Protein AF-A0A6M0F1A7-F1 (afdb_monomer_lite)

Foldseek 3Di:
DDDDDDPDQDPDPPPDDPQEDEAEAEDQCLVVDDPVVVVVVCVVPPDPPHHYDYHYYYDD

Sequence (60 aa):
VFGHARLGYETIMGGGRPYHFIVRLRSPQPDALDQSLIHTIIQQEKPAFCTYDLYIESLP

Radius of gyration: 15.02 Å; chains: 1; bounding box: 24×34×40 Å

Secondary structure (DSSP, 8-state):
------TTS---TTS--TTEEEEEEEES-GGGS-HHHHHHHHHHHSPTT-EEEEEEEE--

Structure (mmCIF, N/CA/C/O backbone):
data_AF-A0A6M0F1A7-F1
#
_entry.id   AF-A0A6M0F1A7-F1
#
loop_
_atom_site.group_PDB
_atom_site.id
_atom_site.type_symbol
_atom_site.label_atom_id
_atom_site.label_alt_id
_atom_site.label_comp_id
_atom_site.label_asym_id
_atom_site.label_entity_id
_atom_site.label_seq_id
_atom_site.pdbx_PDB_ins_code
_atom_site.Cartn_x
_atom_site.Cartn_y
_atom_site.Cartn_z
_atom_site.occupancy
_atom_site.B_iso_or_equiv
_atom_site.auth_seq_id
_atom_site.auth_comp_id
_atom_site.auth_asym_id
_atom_site.auth_atom_id
_atom_site.pdbx_PDB_model_num
ATOM 1 N N . VAL A 1 1 ? -7.531 -25.405 -10.278 1.00 40.75 1 VAL A N 1
ATOM 2 C CA . VAL A 1 1 ? -7.176 -25.071 -11.680 1.00 40.75 1 VAL A CA 1
ATOM 3 C C . VAL A 1 1 ? -8.255 -24.110 -12.173 1.00 40.75 1 VAL A C 1
ATOM 5 O O . VAL A 1 1 ? -9.391 -24.542 -12.217 1.00 40.75 1 VAL A O 1
ATOM 8 N N . PHE A 1 2 ? -8.083 -22.802 -12.384 1.00 39.03 2 PHE A N 1
ATOM 9 C CA . PHE A 1 2 ? -6.941 -21.893 -12.552 1.00 39.03 2 PHE A CA 1
ATOM 10 C C . PHE A 1 2 ? -7.204 -20.600 -11.748 1.00 39.03 2 PHE A C 1
ATOM 12 O O . PHE A 1 2 ? -8.308 -20.065 -11.804 1.00 39.03 2 PHE A O 1
ATOM 19 N N . GLY A 1 3 ? -6.204 -20.089 -11.025 1.00 43.56 3 GLY A N 1
ATOM 20 C CA . GLY A 1 3 ? -6.220 -18.718 -10.507 1.00 43.56 3 GLY A CA 1
ATOM 21 C C . GLY A 1 3 ? -5.739 -17.774 -11.605 1.00 43.56 3 GLY A C 1
ATOM 22 O O . GLY A 1 3 ? -4.708 -18.040 -12.216 1.00 43.56 3 GLY A O 1
ATOM 23 N N . HIS A 1 4 ? -6.508 -16.724 -11.888 1.00 42.00 4 HIS A N 1
ATOM 24 C CA . HIS A 1 4 ? -6.209 -15.695 -12.886 1.00 42.00 4 HIS A CA 1
ATOM 25 C C . HIS A 1 4 ? -4.803 -15.100 -12.693 1.00 42.00 4 HIS A C 1
ATOM 27 O O . HIS A 1 4 ? -4.618 -14.162 -11.921 1.00 42.00 4 HIS A O 1
ATOM 33 N N . ALA A 1 5 ? -3.821 -15.597 -13.442 1.00 42.22 5 ALA A N 1
ATOM 34 C CA . ALA A 1 5 ? -2.587 -14.870 -13.695 1.00 42.22 5 ALA A CA 1
ATOM 35 C C . ALA A 1 5 ? -2.878 -13.853 -14.808 1.00 42.22 5 ALA A C 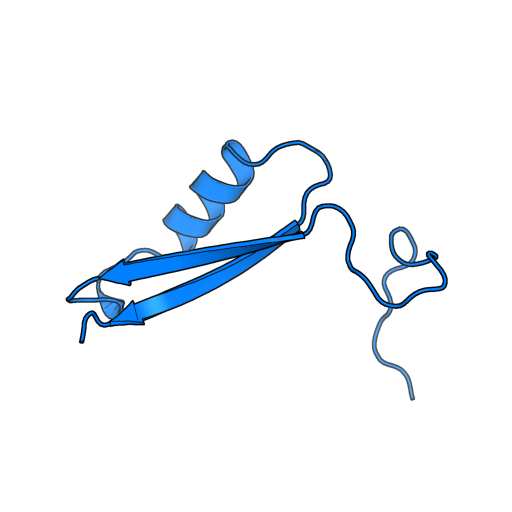1
ATOM 37 O O . ALA A 1 5 ? -3.133 -14.229 -15.955 1.00 42.22 5 ALA A O 1
ATOM 38 N N . ARG A 1 6 ? -2.909 -12.557 -14.471 1.00 41.38 6 ARG A N 1
ATOM 39 C CA . ARG A 1 6 ? -2.991 -11.488 -15.477 1.00 41.38 6 ARG A CA 1
ATOM 40 C C . ARG A 1 6 ? -1.634 -11.387 -16.167 1.00 41.38 6 ARG A C 1
ATOM 42 O O . ARG A 1 6 ? -0.637 -11.010 -15.559 1.00 41.38 6 ARG A O 1
ATOM 49 N N . LEU A 1 7 ? -1.627 -11.776 -17.437 1.00 40.31 7 LEU A N 1
ATOM 50 C CA . LEU A 1 7 ? -0.476 -11.767 -18.331 1.00 40.31 7 LEU A CA 1
ATOM 51 C C . LEU A 1 7 ? 0.153 -10.360 -18.382 1.00 40.31 7 LEU A C 1
ATOM 53 O O . LEU A 1 7 ? -0.532 -9.405 -18.745 1.00 40.31 7 LEU A O 1
ATOM 57 N N . GLY A 1 8 ? 1.439 -10.240 -18.025 1.00 43.38 8 GLY A N 1
ATOM 58 C CA . GLY A 1 8 ? 2.221 -9.014 -18.247 1.00 43.38 8 GLY A CA 1
ATOM 59 C C . GLY A 1 8 ? 3.294 -8.645 -17.214 1.00 43.38 8 GLY A C 1
ATOM 60 O O . GLY A 1 8 ? 4.074 -7.745 -17.506 1.00 43.38 8 GLY A O 1
ATOM 61 N N . TYR A 1 9 ? 3.371 -9.290 -16.039 1.00 43.94 9 TYR A N 1
ATOM 62 C CA . TYR A 1 9 ? 4.29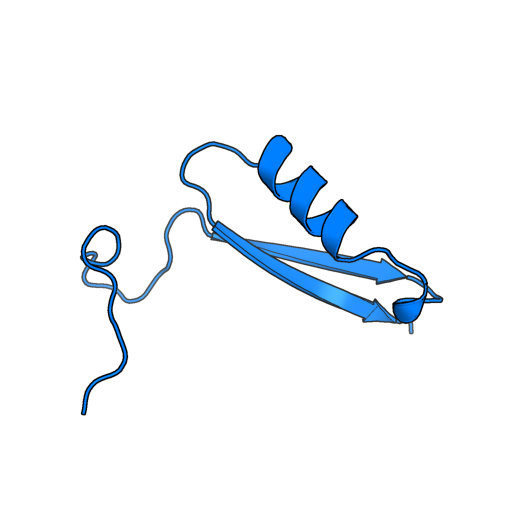6 -8.832 -14.979 1.00 43.94 9 TYR A CA 1
ATOM 63 C C . TYR A 1 9 ? 5.147 -9.914 -14.292 1.00 43.94 9 TYR A C 1
ATOM 65 O O . TYR A 1 9 ? 6.090 -9.583 -13.582 1.00 43.94 9 TYR A O 1
ATOM 73 N N . GLU A 1 10 ? 4.886 -11.204 -14.499 1.00 47.69 10 GLU A N 1
ATOM 74 C CA . GLU A 1 10 ? 5.488 -12.240 -13.643 1.00 47.69 10 GLU A CA 1
ATOM 75 C C . GLU A 1 10 ? 6.181 -13.347 -14.439 1.00 47.69 10 GLU A C 1
ATOM 77 O O . GLU A 1 10 ? 5.805 -14.514 -14.395 1.00 47.69 10 GLU A O 1
ATOM 82 N N . THR A 1 11 ? 7.251 -12.984 -15.142 1.00 44.09 11 THR A N 1
ATOM 83 C CA . THR A 1 11 ? 8.254 -13.958 -15.595 1.00 44.09 11 THR A CA 1
ATOM 84 C C . THR A 1 11 ? 9.640 -13.502 -15.176 1.00 44.09 11 THR A C 1
ATOM 86 O O . THR A 1 11 ? 10.440 -13.062 -15.995 1.00 44.09 11 THR A O 1
ATOM 89 N N . ILE A 1 12 ? 9.931 -13.626 -13.880 1.00 50.06 12 ILE A N 1
ATOM 90 C CA . ILE A 1 12 ? 11.310 -13.738 -13.403 1.00 50.06 12 ILE A CA 1
ATOM 91 C C . ILE A 1 12 ? 11.394 -15.027 -12.584 1.00 50.06 12 ILE A C 1
ATOM 93 O O . ILE A 1 12 ? 10.807 -15.161 -11.511 1.00 50.06 12 ILE A O 1
ATOM 97 N N . MET A 1 13 ? 12.077 -16.014 -13.158 1.00 43.94 13 MET A N 1
ATOM 98 C CA . MET A 1 13 ? 12.390 -17.303 -12.550 1.00 43.94 13 MET A CA 1
ATOM 99 C C . MET A 1 13 ? 13.222 -17.045 -11.280 1.00 43.94 13 MET A C 1
ATOM 101 O O . MET A 1 13 ? 14.382 -16.660 -11.376 1.00 43.94 13 MET A O 1
ATOM 105 N N . GLY A 1 14 ? 12.605 -17.166 -10.098 1.00 50.59 14 GLY A N 1
ATOM 106 C CA . GLY A 1 14 ? 13.247 -16.836 -8.81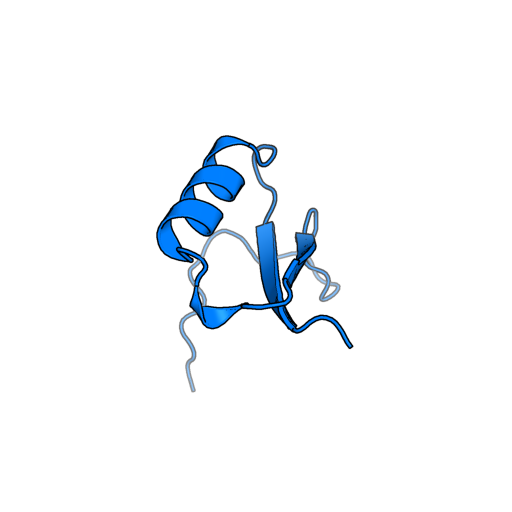5 1.00 50.59 14 GLY A CA 1
ATOM 107 C C . GLY A 1 14 ? 12.319 -16.404 -7.670 1.00 50.59 14 GLY A C 1
ATOM 108 O O . GLY A 1 14 ? 12.798 -16.202 -6.561 1.00 50.59 14 GLY A O 1
ATOM 109 N N . GLY A 1 15 ? 11.006 -16.268 -7.895 1.00 55.72 15 GLY A N 1
ATOM 110 C CA . GLY A 1 15 ? 9.995 -16.168 -6.825 1.00 55.72 15 GLY A CA 1
ATOM 111 C C . GLY A 1 15 ? 9.980 -14.876 -5.991 1.00 55.72 15 GLY A C 1
ATOM 112 O O . GLY A 1 15 ? 9.163 -14.760 -5.083 1.00 55.72 15 GLY A O 1
ATOM 113 N N . GLY A 1 16 ? 10.850 -13.905 -6.277 1.00 59.53 16 GLY A N 1
ATOM 114 C CA . GLY A 1 16 ? 10.836 -12.584 -5.642 1.00 59.53 16 GLY A CA 1
ATOM 115 C C . GLY A 1 16 ? 9.992 -11.573 -6.423 1.00 59.53 16 GLY A C 1
ATOM 116 O O . GLY A 1 16 ? 9.986 -11.594 -7.652 1.00 59.53 16 GLY A O 1
ATOM 117 N N . ARG A 1 17 ? 9.312 -10.658 -5.716 1.00 68.69 17 ARG A N 1
ATOM 118 C CA . ARG A 1 17 ? 8.667 -9.476 -6.314 1.00 68.69 17 ARG A CA 1
ATOM 119 C C . ARG A 1 17 ? 9.692 -8.335 -6.386 1.00 68.69 17 ARG A C 1
ATOM 121 O O . ARG A 1 17 ? 9.990 -7.745 -5.344 1.00 68.69 17 ARG A O 1
ATOM 128 N N . PRO A 1 18 ? 10.290 -8.036 -7.554 1.00 74.00 18 PRO A N 1
ATOM 129 C CA . PRO A 1 18 ? 11.239 -6.933 -7.660 1.00 74.00 18 PRO A CA 1
ATOM 130 C C . PRO A 1 18 ? 10.527 -5.609 -7.359 1.00 74.00 18 PRO A C 1
ATOM 132 O O . PRO A 1 18 ? 9.357 -5.438 -7.697 1.00 74.00 18 PRO A O 1
ATOM 135 N N . TYR A 1 19 ? 11.231 -4.675 -6.715 1.00 82.44 19 TYR A N 1
ATOM 136 C CA . TYR A 1 19 ? 10.699 -3.343 -6.390 1.00 82.44 19 TYR A CA 1
ATOM 137 C C . TYR A 1 19 ? 9.390 -3.376 -5.576 1.00 82.44 19 TYR A C 1
ATOM 139 O O . TYR A 1 19 ? 8.526 -2.507 -5.715 1.00 82.44 19 TYR A O 1
ATOM 147 N N . HIS A 1 20 ? 9.243 -4.396 -4.727 1.00 87.31 20 HIS A N 1
ATOM 148 C CA . HIS A 1 20 ? 8.143 -4.528 -3.782 1.00 87.31 20 HIS A CA 1
ATOM 149 C C . HIS A 1 20 ? 8.582 -4.099 -2.383 1.00 87.31 20 HIS A C 1
ATOM 151 O O . HIS A 1 20 ? 9.656 -4.489 -1.921 1.00 87.31 20 HIS A O 1
ATOM 157 N N . PHE A 1 21 ? 7.752 -3.322 -1.695 1.00 86.25 21 PHE A N 1
ATOM 158 C CA . PHE A 1 21 ? 8.022 -2.888 -0.327 1.00 86.25 21 PHE A CA 1
ATOM 159 C C . PHE A 1 21 ? 6.796 -3.024 0.572 1.00 86.25 21 PHE A C 1
ATOM 161 O O . PHE A 1 21 ? 5.658 -3.086 0.115 1.00 86.25 21 PHE A O 1
ATOM 168 N N . ILE A 1 22 ? 7.045 -3.058 1.878 1.00 91.81 22 ILE A N 1
ATOM 169 C CA . ILE A 1 22 ? 6.000 -3.168 2.891 1.00 91.81 22 ILE A CA 1
ATOM 170 C C . ILE A 1 22 ? 5.824 -1.808 3.560 1.00 91.81 22 ILE A C 1
ATOM 172 O O . ILE A 1 22 ? 6.767 -1.278 4.150 1.00 91.81 22 ILE A O 1
ATOM 176 N N . VAL A 1 23 ? 4.607 -1.272 3.513 1.00 92.62 23 VAL A N 1
ATOM 177 C CA . VAL A 1 23 ? 4.210 -0.088 4.277 1.00 92.62 23 VAL A CA 1
ATOM 178 C C . VAL A 1 23 ? 3.539 -0.556 5.563 1.00 92.62 23 VAL A C 1
ATOM 180 O O . VAL A 1 23 ? 2.503 -1.216 5.522 1.00 92.62 23 VAL A O 1
ATOM 183 N N . ARG A 1 24 ? 4.127 -0.213 6.712 1.00 93.75 24 ARG A N 1
ATOM 184 C CA . ARG A 1 24 ? 3.521 -0.440 8.030 1.00 93.75 24 ARG A CA 1
ATOM 185 C C . ARG A 1 24 ? 3.115 0.884 8.645 1.00 93.75 24 ARG A C 1
ATOM 187 O O . ARG A 1 24 ? 3.976 1.706 8.957 1.00 93.75 24 ARG A O 1
ATOM 194 N N . LEU A 1 25 ? 1.818 1.068 8.844 1.00 92.44 25 LEU A N 1
ATOM 195 C CA . LEU A 1 25 ? 1.261 2.249 9.477 1.00 92.44 25 LEU A CA 1
ATOM 196 C C . LEU A 1 25 ? 0.715 1.868 10.852 1.00 92.44 25 LEU A C 1
ATOM 198 O O . LEU A 1 25 ? -0.190 1.049 10.969 1.00 92.44 25 LEU A O 1
ATOM 202 N N . ARG A 1 26 ? 1.302 2.448 11.900 1.00 92.31 26 ARG A N 1
ATOM 203 C CA . ARG A 1 26 ? 0.946 2.159 13.292 1.00 92.31 26 ARG A CA 1
ATOM 204 C C . ARG A 1 26 ? 0.193 3.342 13.880 1.00 92.31 26 ARG A C 1
ATOM 206 O O . ARG A 1 26 ? 0.724 4.450 13.889 1.00 92.31 26 ARG A O 1
ATOM 213 N N . SER A 1 27 ? -1.024 3.105 14.355 1.00 90.38 27 SER A N 1
ATOM 214 C CA . SER A 1 27 ? -1.910 4.133 14.914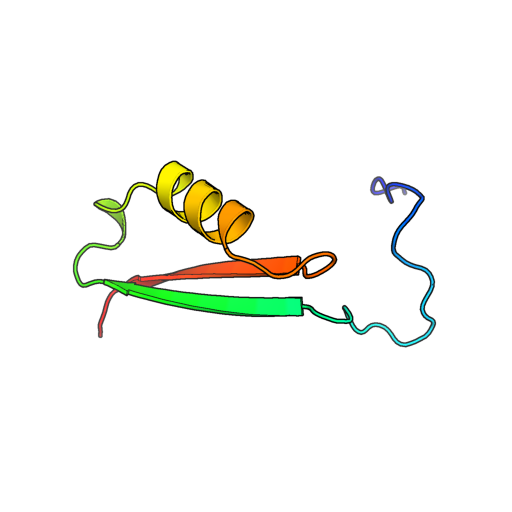 1.00 90.38 27 SER A CA 1
ATOM 215 C C . SER A 1 27 ? -2.569 3.621 16.198 1.00 90.38 27 SER A C 1
ATOM 217 O O . SER A 1 27 ? -2.897 2.441 16.257 1.00 90.38 27 SER A O 1
ATOM 219 N N . PRO A 1 28 ? -2.819 4.464 17.219 1.00 90.25 28 PRO A N 1
ATOM 220 C CA . PRO A 1 28 ? -3.634 4.066 18.371 1.00 90.25 28 PRO A CA 1
ATOM 221 C C . PRO A 1 28 ? -5.083 3.717 17.989 1.00 90.25 28 PRO A C 1
ATOM 223 O O . PRO A 1 28 ? -5.775 3.031 18.732 1.00 90.25 28 PRO 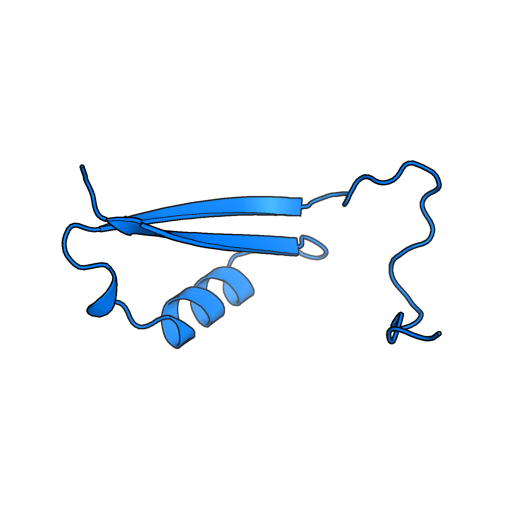A O 1
ATOM 226 N N . GLN A 1 29 ? -5.560 4.229 16.851 1.00 90.06 29 GLN A N 1
ATOM 227 C CA . GLN A 1 29 ? -6.918 4.031 16.345 1.00 90.06 29 GLN A CA 1
ATOM 228 C C . GLN A 1 29 ? -6.842 3.657 14.857 1.00 90.06 29 GLN A C 1
ATOM 230 O O . GLN A 1 29 ? -7.032 4.520 13.997 1.00 90.06 29 GLN A O 1
ATOM 235 N N . PRO A 1 30 ? -6.500 2.400 14.523 1.00 87.19 30 PRO A N 1
ATOM 236 C CA . PRO A 1 30 ? -6.341 1.970 13.133 1.00 87.19 30 PRO A CA 1
ATOM 237 C C . PRO A 1 30 ? -7.647 2.078 12.331 1.00 87.19 30 PRO A C 1
ATOM 239 O O . PRO A 1 30 ? -7.610 2.434 11.156 1.00 87.19 30 PRO A O 1
ATOM 242 N N . ASP A 1 31 ? -8.794 1.866 12.979 1.00 88.19 31 ASP A N 1
ATOM 243 C CA . ASP A 1 31 ? -10.118 1.909 12.343 1.00 88.19 31 ASP A CA 1
ATOM 244 C C . ASP A 1 31 ? -10.590 3.330 11.997 1.00 88.19 31 ASP A C 1
ATOM 246 O O . ASP A 1 31 ? -11.504 3.505 11.195 1.00 88.19 31 ASP A O 1
ATOM 250 N N . ALA A 1 32 ? -9.973 4.360 12.586 1.00 91.62 32 ALA A N 1
ATOM 251 C CA . ALA A 1 32 ? -10.294 5.760 12.298 1.00 91.62 32 ALA A CA 1
ATOM 252 C C . ALA A 1 32 ? -9.631 6.271 11.005 1.00 91.62 32 ALA A C 1
ATOM 254 O O . ALA A 1 32 ? -9.851 7.413 10.600 1.00 91.62 32 ALA A O 1
ATOM 255 N N . LEU A 1 33 ? -8.783 5.455 10.378 1.00 91.50 33 LEU A N 1
ATOM 256 C CA . LEU A 1 33 ? -8.014 5.843 9.208 1.00 91.50 33 LEU A CA 1
ATOM 257 C C . LEU A 1 33 ? -8.774 5.548 7.918 1.00 91.50 33 LEU A C 1
ATOM 259 O O . LEU A 1 33 ? -9.233 4.431 7.683 1.00 91.50 33 LEU A O 1
ATOM 263 N N . ASP A 1 34 ? -8.822 6.540 7.034 1.00 93.69 34 ASP A N 1
ATOM 264 C CA . ASP A 1 34 ? -9.357 6.359 5.690 1.00 93.69 34 ASP A CA 1
ATOM 265 C C . ASP A 1 34 ? -8.367 5.560 4.829 1.00 93.69 34 ASP A C 1
ATOM 267 O O . ASP A 1 34 ? -7.389 6.085 4.287 1.00 93.69 34 ASP A O 1
ATOM 271 N N . GLN A 1 35 ? -8.636 4.262 4.696 1.00 91.06 35 GLN A N 1
ATOM 272 C CA . GLN A 1 35 ? -7.815 3.356 3.896 1.00 91.06 35 GLN A CA 1
ATOM 273 C C . GLN A 1 35 ? -7.779 3.745 2.413 1.00 91.06 35 GLN A C 1
ATOM 275 O O . GLN A 1 35 ? -6.744 3.587 1.766 1.00 91.06 35 GLN A O 1
ATOM 280 N N . SER A 1 36 ? -8.875 4.280 1.868 1.00 93.19 36 SER A N 1
ATOM 281 C CA . SER A 1 36 ? -8.944 4.693 0.463 1.00 93.19 36 SER A CA 1
ATOM 282 C C . SER A 1 36 ? -8.026 5.884 0.205 1.00 93.19 36 SER A C 1
ATOM 284 O O . SER A 1 36 ? -7.286 5.909 -0.786 1.00 93.19 36 SER A O 1
ATOM 286 N N . LEU A 1 37 ? -8.019 6.851 1.123 1.00 95.38 37 LEU A N 1
ATOM 287 C CA . LEU A 1 37 ? -7.110 7.989 1.061 1.00 95.38 37 LEU A CA 1
ATOM 288 C C . LEU A 1 37 ? -5.649 7.545 1.196 1.00 95.38 37 LEU A C 1
ATOM 290 O O . LEU A 1 37 ? -4.816 7.970 0.398 1.00 95.38 37 LEU A O 1
ATOM 294 N N . ILE A 1 38 ? -5.341 6.650 2.141 1.00 94.75 38 ILE A N 1
ATOM 295 C CA . ILE A 1 38 ? -3.985 6.100 2.307 1.00 94.75 38 ILE A CA 1
ATOM 296 C C . ILE A 1 38 ? -3.514 5.434 1.010 1.00 94.75 38 ILE A C 1
ATOM 298 O O . ILE A 1 38 ? -2.427 5.741 0.518 1.00 94.75 38 ILE A O 1
ATOM 302 N N . HIS A 1 39 ? -4.338 4.565 0.419 1.00 92.62 39 HIS A N 1
ATOM 303 C CA . HIS A 1 39 ? -4.016 3.935 -0.857 1.00 92.62 39 HIS A CA 1
ATOM 304 C C . HIS A 1 39 ? -3.790 4.969 -1.963 1.00 92.62 39 HIS A C 1
ATOM 306 O O . HIS A 1 39 ? -2.833 4.837 -2.724 1.00 92.62 39 HIS A O 1
ATOM 312 N N . THR A 1 40 ? -4.628 6.005 -2.033 1.00 96.25 40 THR A N 1
ATOM 313 C CA . THR A 1 40 ? -4.511 7.080 -3.029 1.00 96.25 40 THR A CA 1
ATOM 314 C C . THR A 1 40 ? -3.181 7.817 -2.899 1.00 96.25 40 THR A C 1
ATOM 316 O O . THR A 1 40 ? -2.470 7.957 -3.892 1.00 96.25 40 THR A O 1
ATOM 319 N N . ILE A 1 41 ? -2.805 8.212 -1.680 1.00 96.69 41 ILE A N 1
ATOM 320 C CA . ILE A 1 41 ? -1.537 8.900 -1.411 1.00 96.69 41 ILE A CA 1
ATOM 321 C C . ILE A 1 41 ? -0.354 8.007 -1.797 1.00 96.69 41 ILE A C 1
ATOM 323 O O . ILE A 1 41 ? 0.531 8.440 -2.528 1.00 96.69 41 ILE A O 1
ATOM 327 N N . ILE A 1 42 ? -0.346 6.734 -1.382 1.00 94.62 42 ILE A N 1
ATOM 328 C CA . ILE A 1 42 ? 0.757 5.821 -1.725 1.00 94.62 42 ILE A CA 1
ATOM 329 C C . ILE A 1 42 ? 0.864 5.643 -3.246 1.00 94.62 42 ILE A C 1
ATOM 331 O O . ILE A 1 42 ? 1.968 5.573 -3.778 1.00 94.62 42 ILE A O 1
ATOM 335 N N . GLN A 1 43 ? -0.255 5.573 -3.969 1.00 91.94 43 GLN A N 1
ATOM 336 C CA . GLN A 1 43 ? -0.227 5.453 -5.430 1.00 91.94 43 GLN A CA 1
ATOM 337 C C . GLN A 1 43 ? 0.315 6.709 -6.122 1.00 91.94 43 GLN A C 1
ATOM 339 O O . GLN A 1 43 ? 0.979 6.573 -7.147 1.00 91.94 43 GLN A O 1
ATOM 344 N N . GLN A 1 44 ? 0.045 7.897 -5.573 1.00 95.38 44 GLN A N 1
ATOM 345 C CA . GLN A 1 44 ? 0.557 9.169 -6.091 1.00 95.38 44 GLN A CA 1
ATOM 346 C C . GLN A 1 44 ? 2.063 9.323 -5.847 1.00 95.38 44 GLN A C 1
ATOM 348 O O . GLN A 1 44 ? 2.780 9.762 -6.742 1.00 95.38 44 GLN A O 1
ATOM 353 N N . GLU A 1 45 ? 2.538 8.917 -4.669 1.00 95.19 45 GLU A N 1
ATOM 354 C CA . GLU A 1 45 ? 3.918 9.162 -4.237 1.00 95.19 45 GLU A CA 1
ATOM 355 C C . GLU A 1 45 ? 4.890 8.021 -4.571 1.00 95.19 45 GLU A C 1
ATOM 357 O O . GLU A 1 45 ? 6.103 8.239 -4.637 1.00 95.19 45 GLU A O 1
ATOM 362 N N . LYS A 1 46 ? 4.412 6.780 -4.761 1.00 91.19 46 LYS A N 1
ATOM 363 C CA . LYS A 1 46 ? 5.331 5.661 -5.012 1.00 91.19 46 LYS A CA 1
ATOM 364 C C . LYS A 1 46 ? 6.096 5.867 -6.328 1.00 91.19 46 LYS A C 1
ATOM 366 O O . LYS A 1 46 ? 5.512 6.295 -7.327 1.00 91.19 46 LYS A O 1
ATOM 371 N N . PRO A 1 47 ? 7.366 5.433 -6.400 1.00 89.69 47 PRO A N 1
ATOM 372 C CA . PRO A 1 47 ? 8.086 5.400 -7.664 1.00 89.69 47 PRO A CA 1
ATOM 373 C C . PRO A 1 47 ? 7.385 4.520 -8.711 1.00 89.69 47 PRO A C 1
ATOM 375 O O . PRO A 1 47 ? 6.665 3.559 -8.395 1.00 89.69 47 PRO A O 1
ATOM 378 N N . ALA A 1 48 ? 7.619 4.833 -9.985 1.00 87.56 48 ALA A N 1
ATOM 379 C CA . ALA A 1 48 ? 7.093 4.050 -11.096 1.00 87.56 48 ALA A CA 1
ATOM 380 C C . ALA A 1 48 ? 7.541 2.580 -11.004 1.00 87.56 48 ALA A C 1
ATOM 382 O O . ALA A 1 48 ? 8.649 2.281 -10.568 1.00 87.56 48 ALA A O 1
ATOM 383 N N . PHE A 1 49 ? 6.668 1.664 -11.432 1.00 83.50 49 PHE A N 1
ATOM 384 C CA . PHE A 1 49 ? 6.915 0.211 -11.474 1.00 83.50 49 PHE A CA 1
ATOM 385 C C . PHE A 1 49 ? 7.148 -0.491 -10.124 1.00 83.50 49 PHE A C 1
ATOM 387 O O . PHE A 1 49 ? 7.359 -1.703 -10.110 1.00 83.50 49 PHE A O 1
ATOM 394 N N . CYS A 1 50 ? 7.023 0.217 -8.997 1.00 85.25 50 CYS A N 1
ATOM 395 C CA . CYS A 1 50 ? 7.014 -0.399 -7.673 1.00 85.25 50 CYS A CA 1
ATOM 396 C C . CYS A 1 50 ? 5.623 -0.922 -7.283 1.00 85.25 50 CYS A C 1
ATOM 398 O O . CYS A 1 50 ? 4.590 -0.349 -7.665 1.00 85.25 50 CYS A O 1
ATOM 400 N N . THR A 1 51 ? 5.613 -1.969 -6.458 1.00 88.50 51 THR A N 1
ATOM 401 C CA . THR A 1 51 ? 4.416 -2.541 -5.821 1.00 88.50 51 THR A CA 1
ATOM 402 C C . THR A 1 51 ? 4.542 -2.472 -4.299 1.00 88.50 51 THR A C 1
ATOM 404 O O . THR A 1 51 ? 5.645 -2.317 -3.777 1.00 88.50 51 THR A O 1
ATOM 407 N N . TYR A 1 52 ? 3.425 -2.560 -3.577 1.00 90.88 52 TYR A N 1
ATOM 408 C CA . TYR A 1 52 ? 3.454 -2.542 -2.117 1.00 90.88 52 TYR A CA 1
ATOM 409 C C . TYR A 1 52 ? 2.346 -3.383 -1.494 1.00 90.88 52 TYR A C 1
ATOM 411 O O . TYR A 1 52 ? 1.283 -3.539 -2.094 1.00 90.88 52 TYR A O 1
ATOM 419 N N . ASP A 1 53 ? 2.606 -3.841 -0.272 1.00 91.88 53 ASP A N 1
ATOM 420 C CA . ASP A 1 53 ? 1.595 -4.307 0.677 1.00 91.88 53 ASP A CA 1
ATOM 421 C C . ASP A 1 53 ? 1.452 -3.274 1.805 1.00 91.88 53 ASP A C 1
ATOM 423 O O . ASP A 1 53 ? 2.442 -2.681 2.249 1.00 91.88 53 ASP A O 1
ATOM 427 N N . LEU A 1 54 ? 0.222 -3.049 2.269 1.00 92.19 54 LEU A N 1
ATOM 428 C CA . LEU A 1 54 ? -0.095 -2.121 3.355 1.00 92.19 54 LEU A CA 1
ATOM 429 C C . LEU A 1 54 ? -0.617 -2.891 4.570 1.00 92.19 54 LEU A C 1
ATOM 431 O O . LEU A 1 54 ? -1.604 -3.615 4.469 1.00 92.19 54 LEU A O 1
ATOM 435 N N . TYR A 1 55 ? 0.018 -2.673 5.720 1.00 92.12 55 TYR A N 1
ATOM 436 C CA . TYR A 1 55 ? -0.420 -3.175 7.021 1.00 92.12 55 TYR A CA 1
ATOM 437 C C . TYR A 1 55 ? -0.736 -1.987 7.925 1.00 92.12 55 TYR A C 1
ATOM 439 O O . TYR A 1 55 ? 0.122 -1.129 8.148 1.00 92.12 55 TYR A O 1
ATOM 447 N N . ILE A 1 56 ? -1.965 -1.940 8.436 1.00 91.00 56 ILE A N 1
ATOM 448 C CA . ILE A 1 56 ? -2.400 -0.949 9.420 1.00 91.00 56 ILE A CA 1
ATOM 449 C C . ILE A 1 56 ? -2.554 -1.678 10.751 1.00 91.00 56 ILE A C 1
ATOM 451 O O . ILE A 1 56 ? -3.349 -2.608 10.868 1.00 91.00 56 ILE A O 1
ATOM 455 N N . GLU A 1 57 ? -1.756 -1.282 11.734 1.00 90.31 57 GLU A N 1
ATOM 456 C CA . GLU A 1 57 ? -1.606 -1.988 13.006 1.00 90.31 57 GLU A CA 1
ATOM 457 C C . GLU A 1 57 ?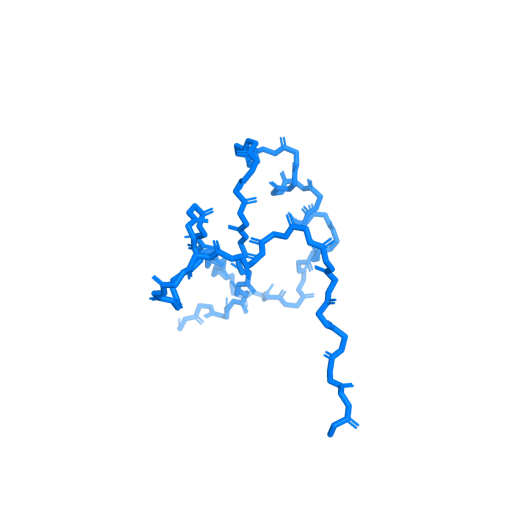 -1.912 -1.038 14.173 1.00 90.31 57 GLU A C 1
ATOM 459 O O . GLU A 1 57 ? -1.607 0.160 14.116 1.00 90.31 57 GLU A O 1
ATOM 464 N N . SER A 1 58 ? -2.493 -1.572 15.251 1.00 88.06 58 SER A N 1
ATOM 465 C CA . SER A 1 58 ? -2.596 -0.829 16.510 1.00 88.06 58 SER A CA 1
ATOM 466 C C . SER A 1 58 ? -1.207 -0.644 17.116 1.00 88.06 58 SER A C 1
ATOM 468 O O . SER A 1 58 ? -0.369 -1.547 17.045 1.00 88.06 58 SER A O 1
ATOM 470 N N . LEU A 1 59 ? -0.962 0.505 17.748 1.00 77.94 59 LEU A N 1
ATOM 471 C CA . LEU A 1 59 ? 0.179 0.621 18.656 1.00 77.94 59 LEU A CA 1
ATOM 472 C C . LEU A 1 59 ? 0.016 -0.380 19.821 1.00 77.94 59 LEU A C 1
ATOM 474 O O . LEU A 1 59 ? -1.124 -0.620 20.235 1.00 77.94 59 LEU A O 1
ATOM 478 N N . PRO A 1 60 ? 1.122 -0.988 20.293 1.00 69.50 60 PRO A N 1
ATOM 479 C CA . PRO A 1 60 ? 1.116 -1.867 21.458 1.00 69.50 60 PRO A CA 1
ATOM 480 C C . PRO A 1 60 ? 0.834 -1.111 22.760 1.00 69.50 60 PRO A C 1
ATOM 482 O O . PRO A 1 60 ? 1.136 0.106 22.822 1.00 69.50 60 PRO A O 1
#

pLDDT: mean 77.66, std 20.32, range [39.03, 96.69]